Protein AF-A0A529MEB7-F1 (afdb_monomer_lite)

Foldseek 3Di:
DDDDDPLVLLLCLLVAFQLALVQLCRCNRCRGLLVVLVPPPVLVVLVCVPPVDDDPPPDCPRPDDPRPHDHGDPVSSVVSNVLLCLLVDADDDDPPDFPCPVPPDPVCPSVVVRVVVVVVLVPDDSNSRSSVSSCQSSVCSNVVHHPDPDDDPDPD

Radius of gyration: 19.04 Å; chains: 1; bounding box: 45×32×52 Å

Sequence (156 aa):
MKTITIDELLTWAFVHELPKGGGVEGLDNPHSAWRSLQASSWGKITGFGELGALIDGGRKDYENFWLEQGEPHEDAVTVGREAAALARCDVVIPAGWNALADWPDTQGLAELHVARAVDRYGKRSREQRGEGIVSLVVGTAILGREPDWIAEPSKI

pLDDT: mean 76.8, std 16.95, range [37.28, 94.81]

Secondary structure (DSSP, 8-state):
-----HHHHHHIIIIIITTTT-GGGGGGSTTSHHHHH---TTHHHHHHHHH-----------SS-----SPPPHHHHHHHHHHHHGGG------TT--TTTTSPP-TTHHHHHHHHHHHHHHTS-HHHHHHHHHHHHHHHHHHTS------PPP--

Structure (mmCIF, N/CA/C/O backbone):
data_AF-A0A529MEB7-F1
#
_entry.id   AF-A0A529MEB7-F1
#
loop_
_atom_site.group_PDB
_atom_site.id
_atom_site.type_symbol
_atom_site.label_atom_id
_atom_site.label_alt_id
_atom_site.label_comp_id
_atom_site.label_asym_id
_atom_site.label_entity_id
_atom_site.label_seq_id
_atom_site.pdbx_PDB_ins_code
_atom_site.Cartn_x
_atom_site.Cartn_y
_atom_site.Cartn_z
_atom_site.occupancy
_atom_site.B_iso_or_equiv
_atom_site.auth_seq_id
_atom_site.auth_comp_id
_atom_site.auth_asym_id
_atom_site.auth_atom_id
_atom_site.pdbx_PDB_model_num
ATOM 1 N N . MET A 1 1 ? 28.893 -2.473 -4.711 1.00 51.03 1 MET A N 1
ATOM 2 C CA . MET A 1 1 ? 27.414 -2.435 -4.724 1.00 51.03 1 MET A CA 1
ATOM 3 C C . MET A 1 1 ? 26.983 -1.202 -3.953 1.00 51.03 1 MET A C 1
ATOM 5 O O . MET A 1 1 ? 27.498 -1.014 -2.858 1.00 51.03 1 MET A O 1
ATOM 9 N N . LYS A 1 2 ? 26.139 -0.336 -4.525 1.00 69.88 2 LYS A N 1
ATOM 10 C CA . LYS A 1 2 ? 25.533 0.768 -3.766 1.00 69.88 2 LYS A CA 1
ATOM 11 C C . LYS A 1 2 ? 24.327 0.211 -3.009 1.00 69.88 2 LYS A C 1
ATOM 13 O O . LYS A 1 2 ? 23.547 -0.531 -3.593 1.00 69.88 2 LYS A O 1
ATOM 18 N N . THR A 1 3 ? 24.215 0.529 -1.728 1.00 82.38 3 THR A N 1
ATOM 19 C CA . THR A 1 3 ? 23.042 0.225 -0.903 1.00 82.38 3 THR A CA 1
ATOM 20 C C . THR A 1 3 ? 22.104 1.419 -0.959 1.00 82.38 3 THR A C 1
ATOM 22 O O . THR A 1 3 ? 22.545 2.531 -0.674 1.00 82.38 3 THR A O 1
ATOM 25 N N . ILE A 1 4 ? 20.851 1.182 -1.331 1.00 91.25 4 ILE A N 1
ATOM 26 C CA . ILE A 1 4 ? 19.769 2.171 -1.293 1.00 91.25 4 ILE A CA 1
ATOM 27 C C . ILE A 1 4 ? 18.691 1.681 -0.329 1.00 91.25 4 ILE A C 1
ATOM 29 O O . ILE A 1 4 ? 18.614 0.479 -0.050 1.00 91.25 4 ILE A O 1
ATOM 33 N N . THR A 1 5 ? 17.884 2.591 0.204 1.00 93.12 5 THR A N 1
ATOM 34 C CA . THR A 1 5 ? 16.746 2.220 1.053 1.00 93.12 5 THR A CA 1
ATOM 35 C C . THR A 1 5 ? 15.599 1.651 0.216 1.00 93.12 5 THR A C 1
ATOM 37 O O . THR A 1 5 ? 15.554 1.807 -1.007 1.00 93.12 5 THR A O 1
ATOM 40 N N . ILE A 1 6 ? 14.651 0.975 0.873 1.00 92.56 6 ILE A N 1
ATOM 41 C CA . ILE A 1 6 ? 13.443 0.491 0.195 1.00 92.56 6 ILE A CA 1
ATOM 42 C C . ILE A 1 6 ? 12.617 1.656 -0.366 1.00 92.56 6 ILE A C 1
ATOM 44 O O . ILE A 1 6 ? 12.101 1.550 -1.474 1.00 92.56 6 ILE A O 1
ATOM 48 N N . ASP A 1 7 ? 12.570 2.785 0.340 1.00 92.00 7 ASP A N 1
ATOM 49 C CA . ASP A 1 7 ? 11.831 3.974 -0.090 1.00 92.00 7 ASP A CA 1
ATOM 50 C C . ASP A 1 7 ? 12.470 4.611 -1.327 1.00 92.00 7 ASP A C 1
ATOM 52 O O . ASP A 1 7 ? 11.767 4.964 -2.273 1.00 92.00 7 ASP A O 1
ATOM 56 N N . GLU A 1 8 ? 13.804 4.696 -1.368 1.00 93.25 8 GLU A N 1
ATOM 57 C CA . GLU A 1 8 ? 14.553 5.169 -2.538 1.00 93.25 8 GLU A CA 1
ATOM 58 C C . GLU A 1 8 ? 14.341 4.248 -3.745 1.00 93.25 8 GLU A C 1
ATOM 60 O O . GLU A 1 8 ? 14.103 4.732 -4.852 1.00 93.25 8 GLU A O 1
ATOM 65 N N . LEU A 1 9 ? 14.378 2.925 -3.536 1.00 94.81 9 LEU A N 1
ATOM 66 C CA . LEU A 1 9 ? 14.133 1.935 -4.587 1.00 94.81 9 LEU A CA 1
ATOM 67 C C . LEU A 1 9 ? 12.713 2.047 -5.151 1.00 94.81 9 LEU A C 1
ATOM 69 O O . LEU A 1 9 ? 12.532 2.060 -6.368 1.00 94.81 9 LEU A O 1
ATOM 73 N N . LEU A 1 10 ? 11.708 2.120 -4.275 1.00 93.19 10 LEU A N 1
ATOM 74 C CA . LEU A 1 10 ? 10.306 2.226 -4.670 1.00 93.19 10 LEU A CA 1
ATOM 75 C C . LEU A 1 10 ? 10.029 3.560 -5.365 1.00 93.19 10 LEU A C 1
ATOM 77 O O . LEU A 1 10 ? 9.381 3.571 -6.409 1.00 93.19 10 LEU A O 1
ATOM 81 N N . THR A 1 11 ? 10.562 4.666 -4.844 1.00 92.62 11 THR A N 1
ATOM 82 C CA . THR A 1 11 ? 10.447 5.984 -5.483 1.00 92.62 11 THR A CA 1
ATOM 83 C C . THR A 1 11 ? 11.059 5.946 -6.878 1.00 92.62 11 THR A C 1
ATOM 85 O O . THR A 1 11 ? 10.405 6.314 -7.849 1.00 92.62 11 THR A O 1
ATOM 88 N N . TRP A 1 12 ? 12.280 5.425 -7.016 1.00 92.56 12 TRP A N 1
ATOM 89 C CA . TRP A 1 12 ? 12.920 5.292 -8.321 1.00 92.56 12 TRP A CA 1
ATOM 90 C C . TRP A 1 12 ? 12.095 4.442 -9.294 1.00 92.56 12 TRP A C 1
ATOM 92 O O . TRP A 1 12 ? 11.820 4.878 -10.415 1.00 92.56 12 TRP A O 1
ATOM 102 N N . ALA A 1 13 ? 11.623 3.274 -8.856 1.00 91.75 13 ALA A N 1
ATOM 103 C CA . ALA A 1 13 ? 10.824 2.395 -9.697 1.00 91.75 13 ALA A CA 1
ATOM 104 C C . ALA A 1 13 ? 9.505 3.055 -10.134 1.00 91.75 13 ALA A C 1
ATOM 106 O O . ALA A 1 13 ? 9.195 3.062 -11.321 1.00 91.75 13 ALA A O 1
ATOM 107 N N . PHE A 1 14 ? 8.729 3.634 -9.214 1.00 87.44 14 PHE A N 1
ATOM 108 C CA . PHE A 1 14 ? 7.380 4.138 -9.506 1.00 87.44 14 PHE A CA 1
ATOM 109 C C . PHE A 1 14 ? 7.333 5.559 -10.074 1.00 87.44 14 PHE A C 1
ATOM 111 O O . PHE A 1 14 ? 6.367 5.889 -10.761 1.00 87.44 14 PHE A O 1
ATOM 118 N N . VAL A 1 15 ? 8.352 6.386 -9.832 1.00 86.69 15 VAL A N 1
ATOM 119 C CA . VAL A 1 15 ? 8.399 7.782 -10.302 1.00 86.69 15 VAL A CA 1
ATOM 120 C C . VAL A 1 15 ? 9.244 7.935 -11.565 1.00 86.69 15 VAL A C 1
ATOM 122 O O . VAL A 1 15 ? 8.908 8.756 -12.417 1.00 86.69 15 VAL A O 1
ATOM 125 N N . HIS A 1 16 ? 10.321 7.158 -11.716 1.00 86.56 16 HIS A N 1
ATOM 126 C CA . HIS A 1 16 ? 11.272 7.350 -12.816 1.00 86.56 16 HIS A CA 1
ATOM 127 C C . HIS A 1 16 ? 11.212 6.248 -13.874 1.00 86.56 16 HIS A C 1
ATOM 129 O O . HIS A 1 16 ? 11.297 6.558 -15.057 1.00 86.56 16 HIS A O 1
ATOM 135 N N . GLU A 1 17 ? 11.032 4.983 -13.487 1.00 89.44 17 GLU A N 1
ATOM 136 C CA . GLU A 1 17 ? 11.144 3.858 -14.429 1.00 89.44 17 GLU A CA 1
ATOM 137 C C . GLU A 1 17 ? 9.803 3.344 -14.960 1.00 89.44 17 GLU A C 1
ATOM 139 O O . GLU A 1 17 ? 9.586 3.266 -16.163 1.00 89.44 17 GLU A O 1
ATOM 144 N N . LEU A 1 18 ? 8.869 2.985 -14.085 1.00 85.38 18 LEU A N 1
ATOM 145 C CA . LEU A 1 18 ? 7.591 2.392 -14.475 1.00 85.38 18 LEU A CA 1
ATOM 146 C C . LEU A 1 18 ? 6.628 3.334 -15.228 1.00 85.38 18 LEU A C 1
ATOM 148 O O . LEU A 1 18 ? 5.785 2.815 -15.970 1.00 85.38 18 LEU A O 1
ATOM 152 N N . PRO A 1 19 ? 6.720 4.676 -15.097 1.00 83.44 19 PRO A N 1
ATOM 153 C CA . PRO A 1 19 ? 5.992 5.606 -15.960 1.00 83.44 19 PRO A CA 1
ATOM 154 C C . PRO A 1 19 ? 6.527 5.684 -17.396 1.00 83.44 19 PRO A C 1
ATOM 156 O O . 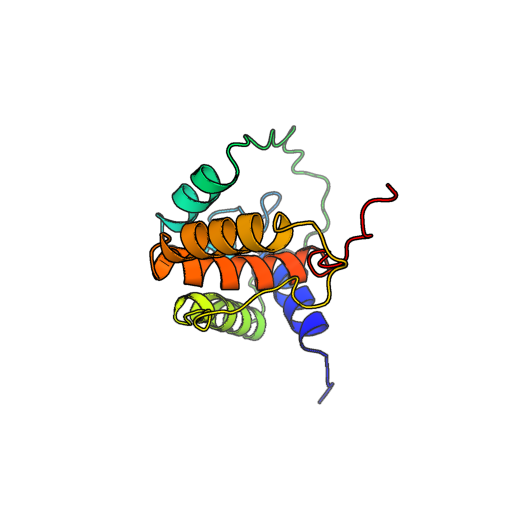PRO A 1 19 ? 5.853 6.267 -18.250 1.00 83.44 19 PRO A O 1
ATOM 159 N N . LYS A 1 20 ? 7.715 5.132 -17.687 1.00 81.44 20 LYS A N 1
ATOM 160 C CA . LYS A 1 20 ? 8.289 5.130 -19.040 1.00 81.44 20 LYS A CA 1
ATOM 161 C C . LYS A 1 20 ? 7.334 4.437 -20.022 1.00 81.44 20 LYS A C 1
ATOM 163 O O . LYS A 1 20 ? 6.633 3.486 -19.668 1.00 81.44 20 LYS A O 1
ATOM 168 N N . GLY A 1 21 ? 7.222 4.990 -21.232 1.00 68.31 21 GLY A N 1
ATOM 169 C CA . GLY A 1 21 ? 6.210 4.588 -22.221 1.00 68.31 21 GLY A CA 1
ATOM 170 C C . GLY A 1 21 ? 4.799 5.131 -21.945 1.00 68.31 21 GLY A C 1
ATOM 171 O O . GLY A 1 21 ? 3.921 5.023 -22.797 1.00 68.31 21 GLY A O 1
ATOM 172 N N . GLY A 1 22 ? 4.577 5.766 -20.787 1.00 61.62 22 GLY A N 1
ATOM 173 C CA . GLY A 1 22 ? 3.286 6.324 -20.388 1.00 61.62 22 GLY A CA 1
ATOM 174 C C . GLY A 1 22 ? 3.034 7.782 -20.791 1.00 61.62 22 GLY A C 1
ATOM 175 O O . GLY A 1 22 ? 1.922 8.287 -20.621 1.00 61.62 22 GLY A O 1
ATOM 176 N N . GLY A 1 23 ? 4.023 8.486 -21.348 1.00 63.75 23 GLY A N 1
ATOM 177 C CA . GLY A 1 23 ? 3.864 9.899 -21.720 1.00 63.75 23 GLY A CA 1
ATOM 178 C C . GLY A 1 23 ? 3.296 10.747 -20.569 1.00 63.75 23 GLY A C 1
ATOM 179 O O . GLY A 1 23 ? 3.646 10.535 -19.411 1.00 63.75 23 GLY A O 1
ATOM 180 N N . VAL A 1 24 ? 2.380 11.675 -20.871 1.00 58.34 24 VAL A N 1
ATOM 181 C CA . VAL A 1 24 ? 1.757 12.568 -19.865 1.00 58.34 24 VAL A CA 1
ATOM 182 C C . VAL A 1 24 ? 0.860 11.859 -18.855 1.00 58.34 24 VAL A C 1
ATOM 184 O O . VAL A 1 24 ? 0.619 12.379 -17.772 1.00 58.34 24 VAL A O 1
ATOM 187 N N . GLU A 1 25 ? 0.338 10.690 -19.216 1.00 61.19 25 GLU A N 1
ATOM 188 C CA . GLU A 1 25 ? -0.536 9.912 -18.340 1.00 61.19 25 GLU A CA 1
ATOM 189 C C . GLU A 1 25 ? 0.285 9.045 -17.372 1.00 61.19 25 GLU A C 1
ATOM 191 O O . GLU A 1 25 ? -0.277 8.495 -16.433 1.00 61.19 25 GLU A O 1
ATOM 196 N N . GLY A 1 26 ? 1.611 8.933 -17.555 1.00 73.06 26 GLY A N 1
ATOM 197 C CA . GLY A 1 26 ? 2.499 8.188 -16.661 1.00 73.06 26 GLY A CA 1
ATOM 198 C C . GLY A 1 26 ? 1.968 6.783 -16.373 1.00 73.06 26 GLY A C 1
ATOM 199 O O . GLY A 1 26 ? 1.626 6.043 -17.293 1.00 73.06 26 GLY A O 1
ATOM 200 N N . LEU A 1 27 ? 1.839 6.436 -15.091 1.00 66.94 27 LEU A N 1
ATOM 201 C CA . LEU A 1 27 ? 1.277 5.157 -14.636 1.00 66.94 27 LEU A CA 1
ATOM 202 C C . LEU A 1 27 ? -0.211 4.957 -14.976 1.00 66.94 27 LEU A C 1
ATOM 204 O O . LEU A 1 27 ? -0.714 3.844 -14.841 1.00 66.94 27 LEU A O 1
ATOM 208 N N . ASP A 1 28 ? -0.943 5.989 -15.392 1.00 66.06 28 ASP A N 1
ATOM 209 C CA . ASP A 1 28 ? -2.327 5.857 -15.857 1.00 66.06 28 ASP A CA 1
ATOM 210 C C . ASP A 1 28 ? -2.429 5.486 -17.334 1.00 66.06 28 ASP A C 1
ATOM 212 O O . ASP A 1 28 ? -3.445 4.925 -17.753 1.00 66.06 28 ASP A O 1
ATOM 216 N N . ASN A 1 29 ? -1.351 5.679 -18.095 1.00 67.00 29 ASN A N 1
ATOM 217 C CA . ASN A 1 29 ? -1.315 5.328 -19.502 1.00 67.00 29 ASN A CA 1
ATOM 218 C C . ASN A 1 29 ? -1.363 3.804 -19.694 1.00 67.00 29 ASN A C 1
ATOM 220 O O . ASN A 1 29 ? -0.521 3.100 -19.119 1.00 67.00 29 ASN A O 1
ATOM 224 N N . PRO A 1 30 ? -2.249 3.276 -20.559 1.00 67.12 30 PRO A N 1
ATOM 225 C CA . PRO A 1 30 ? -2.275 1.860 -20.933 1.00 67.12 30 PRO A CA 1
ATOM 226 C C . PRO A 1 30 ? -0.935 1.287 -21.418 1.00 67.12 30 PRO A C 1
ATOM 228 O O . PRO A 1 30 ? -0.703 0.092 -21.264 1.00 67.12 30 PRO A O 1
ATOM 231 N N . HIS A 1 31 ? -0.072 2.126 -21.987 1.00 67.94 31 HIS A N 1
ATOM 232 C CA . HIS A 1 31 ? 1.248 1.785 -22.512 1.00 67.94 31 HIS A CA 1
ATOM 233 C C . HIS A 1 31 ? 2.381 1.902 -21.483 1.00 67.94 31 HIS A C 1
ATOM 235 O O . HIS A 1 31 ? 3.517 1.564 -21.804 1.00 67.94 31 HIS A O 1
ATOM 241 N N . SER A 1 32 ? 2.106 2.339 -20.247 1.00 71.75 32 SER A N 1
ATOM 242 C CA . SER A 1 32 ? 3.116 2.303 -19.185 1.00 71.75 32 SER A CA 1
ATOM 243 C C . SER A 1 32 ? 3.454 0.870 -18.778 1.00 71.75 32 SER A C 1
ATOM 245 O O . SER A 1 32 ? 2.606 -0.038 -18.796 1.00 71.75 32 SER A O 1
ATOM 247 N N . ALA A 1 33 ? 4.696 0.671 -18.340 1.00 76.62 33 ALA A N 1
ATOM 248 C CA . ALA A 1 33 ? 5.152 -0.617 -17.835 1.00 76.62 33 ALA A CA 1
ATOM 249 C C . ALA A 1 33 ? 4.296 -1.093 -16.652 1.00 76.62 33 ALA A C 1
ATOM 251 O O . ALA A 1 33 ? 3.905 -2.257 -16.586 1.00 76.62 33 ALA A O 1
ATOM 252 N N . TRP A 1 34 ? 3.917 -0.179 -15.754 1.00 79.12 34 TRP A N 1
ATOM 253 C CA . TRP A 1 34 ? 3.040 -0.500 -14.630 1.00 79.12 34 TRP A CA 1
ATOM 254 C C . TRP A 1 34 ? 1.647 -0.973 -15.052 1.00 79.12 34 TRP A C 1
ATOM 256 O O . TRP A 1 34 ? 1.167 -1.983 -14.534 1.00 79.12 34 TRP A O 1
ATOM 266 N N . ARG A 1 35 ? 0.991 -0.305 -16.014 1.00 71.50 35 ARG A N 1
ATOM 267 C CA . ARG A 1 35 ? -0.331 -0.755 -16.492 1.00 71.50 35 ARG A CA 1
ATOM 268 C C . ARG A 1 35 ? -0.273 -2.103 -17.182 1.00 71.50 35 ARG A C 1
ATOM 270 O O . ARG A 1 35 ? -1.211 -2.884 -17.025 1.00 71.50 35 ARG A O 1
ATOM 277 N N . SER A 1 36 ? 0.822 -2.386 -17.879 1.00 68.00 36 SER A N 1
ATOM 278 C CA . SER A 1 36 ? 1.063 -3.694 -18.489 1.00 68.00 36 SER A CA 1
ATOM 279 C C . SER A 1 36 ? 1.193 -4.805 -17.436 1.00 68.00 36 SER A C 1
ATOM 281 O O . SER A 1 36 ? 0.748 -5.926 -17.669 1.00 68.00 36 SER A O 1
ATOM 283 N N . LEU A 1 37 ? 1.734 -4.494 -16.252 1.00 69.56 37 LEU A N 1
ATOM 284 C CA . LEU A 1 37 ? 1.840 -5.426 -15.120 1.00 69.56 37 LEU A CA 1
ATOM 285 C C . LEU A 1 37 ? 0.519 -5.596 -14.346 1.00 69.56 37 LEU A C 1
ATOM 287 O O . LEU A 1 37 ? 0.229 -6.685 -13.857 1.00 69.56 37 LEU A O 1
ATOM 291 N N . GLN A 1 38 ? -0.290 -4.538 -14.246 1.00 67.44 38 GLN A N 1
ATOM 292 C CA . GLN A 1 38 ? -1.538 -4.474 -13.467 1.00 67.44 38 GLN A CA 1
ATOM 293 C C . GLN A 1 38 ? -2.807 -4.761 -14.287 1.00 67.44 38 GLN A C 1
ATOM 295 O O . GLN A 1 38 ? -3.887 -4.287 -13.938 1.00 67.44 38 GLN A O 1
ATOM 300 N N . ALA A 1 39 ? -2.725 -5.497 -15.399 1.00 50.69 39 ALA A N 1
ATOM 301 C CA . ALA A 1 39 ? -3.841 -5.711 -16.330 1.00 50.69 39 ALA A CA 1
ATOM 302 C C . ALA A 1 39 ? -4.992 -6.612 -15.796 1.00 50.69 39 ALA A C 1
ATOM 304 O O . ALA A 1 39 ? -5.485 -7.493 -16.496 1.00 50.69 39 ALA A O 1
ATOM 305 N N . SER A 1 40 ? -5.481 -6.359 -14.579 1.00 47.78 40 SER A N 1
ATOM 306 C CA . SER A 1 40 ? -6.839 -6.672 -14.134 1.00 47.78 40 SER A CA 1
ATOM 307 C C . SER A 1 40 ? -7.742 -5.475 -14.451 1.00 47.78 40 SER A C 1
ATOM 309 O O . SER A 1 40 ? -7.654 -4.409 -13.840 1.00 47.78 40 SER A O 1
ATOM 311 N N . SER A 1 41 ? -8.643 -5.633 -15.421 1.00 37.28 41 SER A N 1
ATOM 312 C CA . SER A 1 41 ? -9.658 -4.627 -15.773 1.00 37.28 41 SER A CA 1
ATOM 313 C C . SER A 1 41 ? -10.640 -4.307 -14.630 1.00 37.28 41 SER A C 1
ATOM 315 O O . SER A 1 41 ? -11.355 -3.313 -14.717 1.00 37.28 41 SER A O 1
ATOM 317 N N . TRP A 1 42 ? -10.649 -5.098 -13.548 1.00 39.44 42 TRP A N 1
ATOM 318 C CA . TRP A 1 42 ? -11.514 -4.909 -12.379 1.00 39.44 42 TRP A CA 1
ATOM 319 C C . TRP A 1 42 ? -10.933 -3.964 -11.318 1.00 39.44 42 TRP A C 1
ATOM 321 O O . TRP A 1 42 ? -11.703 -3.196 -10.745 1.00 39.44 42 TRP A O 1
ATOM 331 N N . GLY A 1 43 ? -9.602 -3.903 -11.158 1.00 49.31 43 GLY A N 1
ATOM 332 C CA . GLY A 1 43 ? -8.934 -2.971 -10.226 1.00 49.31 43 GLY A CA 1
ATOM 333 C C . GLY A 1 43 ? -9.180 -1.487 -10.558 1.00 49.31 43 GLY A C 1
ATOM 334 O O . GLY A 1 43 ? -9.124 -0.601 -9.708 1.00 49.31 43 GLY A O 1
ATOM 335 N N . LYS A 1 44 ? -9.512 -1.205 -11.827 1.00 49.12 44 LYS A N 1
ATOM 336 C CA . LYS A 1 44 ? -9.881 0.129 -12.336 1.00 49.12 44 LYS A CA 1
ATOM 337 C C . LYS A 1 44 ? -11.298 0.548 -11.925 1.00 49.12 44 LYS A C 1
ATOM 339 O O . LYS A 1 44 ? -11.557 1.733 -11.744 1.00 49.12 44 LYS A O 1
ATOM 344 N N . ILE A 1 45 ? -12.209 -0.416 -11.782 1.00 43.47 45 ILE A N 1
ATOM 345 C CA . ILE A 1 45 ? -13.610 -0.183 -11.404 1.00 43.47 45 ILE A CA 1
ATOM 346 C C . ILE A 1 45 ? -13.736 -0.082 -9.877 1.00 43.47 45 ILE A C 1
ATOM 348 O O . ILE A 1 45 ? -14.502 0.749 -9.388 1.00 43.47 45 ILE A O 1
ATOM 352 N N . THR A 1 46 ? -12.952 -0.855 -9.116 1.00 48.94 46 THR A N 1
ATOM 353 C CA . THR A 1 46 ? -12.902 -0.758 -7.646 1.00 48.94 46 THR A CA 1
ATOM 354 C C . THR A 1 46 ? -12.339 0.587 -7.178 1.00 48.94 46 THR A C 1
ATOM 356 O O . THR A 1 46 ? -12.962 1.220 -6.329 1.00 48.94 46 THR A O 1
ATOM 359 N N . GLY A 1 47 ? -11.268 1.102 -7.797 1.00 50.56 47 GLY A N 1
ATOM 360 C CA . GLY A 1 47 ? -10.737 2.442 -7.489 1.00 50.56 47 GLY A CA 1
ATOM 361 C C . GLY A 1 47 ? -11.716 3.595 -7.772 1.00 50.56 47 GLY A C 1
ATOM 362 O O . GLY A 1 47 ? -11.806 4.539 -6.988 1.00 50.56 47 GLY A O 1
ATOM 363 N N . PHE A 1 48 ? -12.512 3.498 -8.846 1.00 41.72 48 PHE A N 1
ATOM 364 C CA . PHE A 1 48 ? -13.575 4.468 -9.153 1.00 41.72 48 PHE A CA 1
ATOM 365 C C . PHE A 1 48 ? -14.737 4.401 -8.143 1.00 41.72 48 PHE A C 1
ATOM 367 O O . PHE A 1 48 ? -15.296 5.429 -7.762 1.00 41.72 48 PHE A O 1
ATOM 374 N N . GLY A 1 49 ? -15.082 3.196 -7.677 1.00 41.38 49 GLY A N 1
ATOM 375 C CA . GLY A 1 49 ? -16.153 2.975 -6.704 1.00 41.38 49 GLY A CA 1
ATOM 376 C C . GLY A 1 49 ? -15.818 3.399 -5.269 1.00 41.38 49 GLY A C 1
ATOM 377 O O . GLY A 1 49 ? -16.729 3.761 -4.528 1.00 41.38 49 GLY A O 1
ATOM 378 N N . GLU A 1 50 ? -14.543 3.376 -4.863 1.00 49.12 50 GLU A N 1
ATOM 379 C CA . GLU A 1 50 ? -14.144 3.691 -3.481 1.00 49.12 50 GLU A CA 1
ATOM 380 C C . GLU A 1 50 ? -14.056 5.196 -3.174 1.00 49.12 50 GLU A C 1
ATOM 382 O O . GLU A 1 50 ? -14.363 5.594 -2.050 1.00 49.12 50 GLU A O 1
ATOM 387 N N . LEU A 1 51 ? -13.670 6.042 -4.138 1.00 50.22 51 LEU A N 1
ATOM 388 C CA . LEU A 1 51 ? -13.452 7.479 -3.900 1.00 50.22 51 LEU A CA 1
ATOM 389 C C . LEU A 1 51 ? -14.674 8.358 -4.200 1.00 50.22 51 LEU A C 1
ATOM 391 O O . LEU A 1 51 ? -14.743 9.479 -3.699 1.00 50.22 51 LEU A O 1
ATOM 395 N N . GLY A 1 52 ? -15.629 7.888 -5.015 1.00 40.19 52 GLY A N 1
ATOM 396 C CA . GLY A 1 52 ? -16.838 8.649 -5.369 1.00 40.19 52 GLY A CA 1
ATOM 397 C C . GLY A 1 52 ? -16.566 10.010 -6.030 1.00 40.19 52 GLY A C 1
ATOM 398 O O . GLY A 1 52 ? -17.459 10.855 -6.077 1.00 40.19 52 GLY A O 1
ATOM 399 N N . ALA A 1 53 ? -15.343 10.235 -6.517 1.00 43.44 53 ALA A N 1
ATOM 400 C CA . ALA A 1 53 ? -14.873 11.516 -7.023 1.00 43.44 53 ALA A CA 1
ATOM 401 C C . ALA A 1 53 ? -14.397 11.376 -8.474 1.00 43.44 53 ALA A C 1
ATOM 403 O O . ALA A 1 53 ? -13.580 10.513 -8.799 1.00 43.44 53 ALA A O 1
ATOM 404 N N . LEU A 1 54 ? -14.897 12.258 -9.340 1.00 41.72 54 LEU A N 1
ATOM 405 C CA . LEU A 1 54 ? -14.349 12.492 -10.673 1.00 41.72 54 LEU A CA 1
ATOM 406 C C . LEU A 1 54 ? -13.156 13.439 -10.529 1.00 41.72 54 LEU A C 1
ATOM 408 O O . LEU A 1 54 ? -13.332 14.601 -10.165 1.00 41.72 54 LEU A O 1
ATOM 412 N N . ILE A 1 55 ? -11.950 12.943 -10.803 1.00 50.38 55 ILE A N 1
ATOM 413 C CA . ILE A 1 55 ? -10.779 13.808 -10.960 1.00 50.38 55 ILE A CA 1
ATOM 414 C C . ILE A 1 55 ? -10.916 14.490 -12.323 1.00 50.38 55 ILE A C 1
ATOM 416 O O . ILE A 1 55 ? -10.827 13.832 -13.360 1.00 50.38 55 ILE A O 1
ATOM 420 N N . ASP A 1 56 ? -11.165 15.799 -12.319 1.00 44.34 56 ASP A N 1
ATOM 421 C CA . ASP A 1 56 ? -11.120 16.624 -13.526 1.00 44.34 56 ASP A CA 1
ATOM 422 C C . ASP A 1 56 ? -9.656 16.767 -13.969 1.00 44.34 56 ASP A C 1
ATOM 424 O O . ASP A 1 56 ? -8.900 17.612 -13.483 1.00 44.34 56 ASP A O 1
ATOM 428 N N . GLY A 1 57 ? -9.219 15.849 -14.831 1.00 50.22 57 GLY A N 1
ATOM 429 C CA . GLY A 1 57 ? -7.913 15.904 -15.472 1.00 50.22 57 GLY A CA 1
ATOM 430 C C . GLY A 1 57 ? -7.919 17.021 -16.507 1.00 50.22 57 GLY A C 1
ATOM 431 O O . GLY A 1 57 ? -8.400 16.816 -17.620 1.00 50.22 57 GLY A O 1
ATOM 432 N N . GLY A 1 58 ? -7.413 18.196 -16.122 1.00 45.66 58 GLY A N 1
ATOM 433 C CA . GLY A 1 58 ? -7.337 19.390 -16.968 1.00 45.66 58 GLY A CA 1
ATOM 434 C C . GLY A 1 58 ? -6.638 19.176 -18.322 1.00 45.66 58 GLY A C 1
ATOM 435 O O . GLY A 1 58 ? -6.182 18.085 -18.662 1.00 45.66 58 GLY A O 1
ATOM 436 N N . ARG A 1 59 ? -6.561 20.247 -19.132 1.00 47.25 59 ARG A N 1
ATOM 437 C CA . ARG A 1 59 ? -6.005 20.208 -20.500 1.00 47.25 59 ARG A CA 1
ATOM 438 C C . ARG A 1 59 ? -4.660 19.478 -20.533 1.00 47.25 59 ARG A C 1
ATOM 440 O O . ARG A 1 59 ? -3.676 19.952 -19.975 1.00 47.25 59 ARG A O 1
ATOM 447 N N . LYS A 1 60 ? -4.655 18.342 -21.231 1.00 49.00 60 LYS A N 1
ATOM 448 C CA . LYS A 1 60 ? -3.482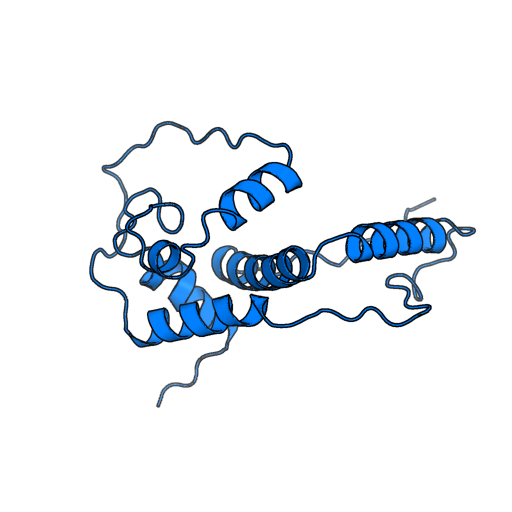 17.525 -21.527 1.00 49.00 60 LYS A CA 1
ATOM 449 C C . LYS A 1 60 ? -2.555 18.325 -22.445 1.00 49.00 60 LYS A C 1
ATOM 451 O O . LYS A 1 60 ? -2.722 18.310 -23.661 1.00 49.00 60 LYS A O 1
ATOM 456 N N . ASP A 1 61 ? -1.662 19.104 -21.852 1.00 46.97 61 ASP A N 1
ATOM 457 C CA . ASP A 1 61 ? -0.632 19.841 -22.575 1.00 46.97 61 ASP A CA 1
ATOM 458 C C . ASP A 1 61 ? 0.563 18.899 -22.765 1.00 46.97 61 ASP A C 1
ATOM 460 O O . ASP A 1 61 ? 1.261 18.551 -21.813 1.00 46.97 61 ASP A O 1
ATOM 464 N N . TYR A 1 62 ? 0.712 18.370 -23.980 1.00 48.59 62 TYR A N 1
ATOM 465 C CA . TYR A 1 62 ? 1.579 17.219 -24.268 1.00 48.59 62 TYR A CA 1
ATOM 466 C C . TYR A 1 62 ? 3.042 17.583 -24.556 1.00 48.59 62 TYR A C 1
ATOM 468 O O . TYR A 1 62 ? 3.854 16.683 -24.761 1.00 48.59 62 TYR A O 1
ATOM 476 N N . GLU A 1 63 ? 3.393 18.872 -24.586 1.00 42.78 63 GLU A N 1
ATOM 477 C CA . GLU A 1 63 ? 4.677 19.333 -25.142 1.00 42.78 63 GLU A CA 1
ATOM 478 C C . GLU A 1 63 ? 5.709 19.806 -24.099 1.00 42.78 63 GLU A C 1
ATOM 480 O O . GLU A 1 63 ? 6.822 20.164 -24.470 1.00 42.78 63 GLU A O 1
ATOM 485 N N . ASN A 1 64 ? 5.399 19.769 -22.795 1.00 40.66 64 ASN A N 1
ATOM 486 C CA . ASN A 1 64 ? 6.193 20.469 -21.769 1.00 40.66 64 ASN A CA 1
ATOM 487 C C . ASN A 1 64 ? 6.836 19.597 -20.670 1.00 40.66 64 ASN A C 1
ATOM 489 O O . ASN A 1 64 ? 7.079 20.100 -19.573 1.00 40.66 64 ASN A O 1
ATOM 493 N N . PHE A 1 65 ? 7.163 18.319 -20.916 1.00 51.38 65 PHE A N 1
ATOM 494 C CA . PHE A 1 65 ? 7.730 17.472 -19.848 1.00 51.38 65 PHE A CA 1
ATOM 495 C C . PHE A 1 65 ? 8.980 16.676 -20.244 1.00 51.38 65 PHE A C 1
ATOM 497 O O . PHE A 1 65 ? 8.976 15.886 -21.184 1.00 51.38 65 PHE A O 1
ATOM 504 N N . TRP A 1 66 ? 10.049 16.854 -19.457 1.00 50.19 66 TRP A N 1
ATOM 505 C CA . TRP A 1 66 ? 11.298 16.080 -19.488 1.00 50.19 66 TRP A CA 1
ATOM 506 C C . TRP A 1 66 ? 11.133 14.725 -18.776 1.00 50.19 66 TRP A C 1
ATOM 508 O O . TRP A 1 66 ? 11.846 14.417 -17.823 1.00 50.19 66 TRP A O 1
ATOM 518 N N . LEU A 1 67 ? 10.155 13.922 -19.195 1.00 56.97 67 LEU A N 1
ATOM 519 C CA . LEU A 1 67 ? 10.079 12.523 -18.773 1.00 56.97 67 LEU A CA 1
ATOM 520 C C . LEU A 1 67 ? 11.073 11.727 -19.616 1.00 56.97 67 LEU A C 1
ATOM 522 O O . LEU A 1 67 ? 10.999 11.763 -20.845 1.00 56.97 67 LEU A O 1
ATOM 526 N N . GLU A 1 68 ? 12.005 11.029 -18.970 1.00 62.16 68 GLU A N 1
ATOM 527 C CA . GLU A 1 68 ? 12.909 10.108 -19.656 1.00 62.16 68 GLU A CA 1
ATOM 528 C C . GLU A 1 68 ? 12.055 9.032 -20.343 1.00 62.16 68 GLU A C 1
ATOM 530 O O . GLU A 1 68 ? 11.388 8.248 -19.680 1.00 62.16 68 GLU A O 1
ATOM 535 N N . GLN A 1 69 ? 11.992 9.045 -21.675 1.00 66.44 69 GLN A N 1
ATOM 536 C CA . GLN A 1 69 ? 11.232 8.064 -22.452 1.00 66.44 69 GLN A CA 1
ATOM 537 C C . GLN A 1 69 ? 12.135 6.885 -22.819 1.00 66.44 69 GLN A C 1
ATOM 539 O O . GLN A 1 69 ? 13.301 7.076 -23.159 1.00 66.44 69 GLN A O 1
ATOM 544 N N . GLY A 1 70 ? 11.592 5.669 -22.790 1.00 74.38 70 GLY A N 1
ATOM 545 C CA . GLY A 1 70 ? 12.325 4.453 -23.136 1.00 74.38 70 GLY A CA 1
ATOM 546 C C . GLY A 1 70 ? 11.692 3.202 -22.540 1.00 74.38 70 GLY A C 1
ATOM 547 O O . GLY A 1 70 ? 10.591 3.253 -21.997 1.00 74.38 70 GLY A O 1
ATOM 548 N N . GLU A 1 71 ? 12.403 2.085 -22.638 1.00 81.06 71 GLU A N 1
ATOM 549 C CA . GLU A 1 71 ? 12.055 0.877 -21.890 1.00 81.06 71 GLU A CA 1
ATOM 550 C C . GLU A 1 71 ? 12.425 1.063 -20.407 1.00 81.06 71 GLU A C 1
ATOM 552 O O . GLU A 1 71 ? 13.472 1.651 -20.108 1.00 81.06 71 GLU A O 1
ATOM 557 N N . PRO A 1 72 ? 11.590 0.588 -19.467 1.00 86.00 72 PRO A N 1
ATOM 558 C CA . PRO A 1 72 ? 11.922 0.597 -18.048 1.00 86.00 72 PRO A CA 1
ATOM 559 C C . PRO A 1 72 ? 13.119 -0.314 -17.761 1.00 86.00 72 PRO A C 1
ATOM 561 O O . PRO A 1 72 ? 13.303 -1.353 -18.400 1.00 86.00 72 PRO A O 1
ATOM 564 N N . HIS A 1 73 ? 13.893 0.020 -16.733 1.00 90.81 73 HIS A N 1
ATOM 565 C CA . HIS A 1 73 ? 14.916 -0.887 -16.224 1.00 90.81 73 HIS A CA 1
ATOM 566 C C . HIS A 1 73 ? 14.300 -2.222 -15.749 1.00 90.81 73 HIS A C 1
ATOM 568 O O . HIS A 1 73 ? 13.269 -2.234 -15.070 1.00 90.81 73 HIS A O 1
ATOM 574 N N . GLU A 1 74 ? 14.946 -3.357 -16.042 1.00 91.56 74 GLU A N 1
ATOM 575 C CA . GLU A 1 74 ? 14.435 -4.699 -15.695 1.00 91.56 74 GLU A CA 1
ATOM 576 C C . GLU A 1 74 ? 14.196 -4.873 -14.183 1.00 91.56 74 GLU A C 1
ATOM 578 O O . GLU A 1 74 ? 13.194 -5.459 -13.760 1.00 91.56 74 GLU A O 1
ATOM 583 N N . ASP A 1 75 ? 15.070 -4.300 -13.353 1.00 93.25 75 ASP A N 1
ATOM 584 C CA . ASP A 1 75 ? 14.886 -4.285 -11.895 1.00 93.25 75 ASP A CA 1
ATOM 585 C C . ASP A 1 75 ? 13.623 -3.524 -11.473 1.00 93.25 75 ASP A C 1
ATOM 587 O O . ASP A 1 75 ? 12.912 -3.979 -10.582 1.00 93.25 75 ASP A O 1
ATOM 591 N N . ALA A 1 76 ? 13.279 -2.413 -12.132 1.00 91.06 76 ALA A N 1
ATOM 592 C CA . ALA A 1 76 ? 12.052 -1.682 -11.825 1.00 91.06 76 ALA A CA 1
ATOM 593 C C . ALA A 1 76 ? 10.803 -2.484 -12.213 1.00 91.06 76 ALA A C 1
ATOM 595 O O . ALA A 1 76 ? 9.816 -2.492 -11.477 1.00 91.06 76 ALA A O 1
ATOM 596 N N . VAL A 1 77 ? 10.862 -3.230 -13.322 1.00 89.31 77 VAL A N 1
ATOM 597 C CA . VAL A 1 77 ? 9.806 -4.182 -13.704 1.00 89.31 77 VAL A CA 1
ATOM 598 C C . VAL A 1 77 ? 9.660 -5.277 -12.646 1.00 89.31 77 VAL A C 1
ATOM 600 O O . VAL A 1 77 ? 8.540 -5.644 -12.284 1.00 89.31 77 VAL A O 1
ATOM 603 N N . THR A 1 78 ? 10.776 -5.778 -12.118 1.00 93.31 78 THR A N 1
ATOM 604 C CA . THR A 1 78 ? 10.784 -6.773 -11.038 1.00 93.31 78 THR A CA 1
ATOM 605 C C . THR A 1 78 ? 10.167 -6.203 -9.762 1.00 93.31 78 THR A C 1
ATOM 607 O O . THR A 1 78 ? 9.252 -6.811 -9.212 1.00 93.31 78 THR A O 1
ATOM 610 N N . VAL A 1 79 ? 10.565 -4.997 -9.348 1.00 93.94 79 VAL A N 1
ATOM 611 C CA . VAL A 1 79 ? 9.958 -4.279 -8.215 1.00 93.94 79 VAL A CA 1
ATOM 612 C C . VAL A 1 79 ? 8.451 -4.112 -8.413 1.00 93.94 79 VAL A C 1
ATOM 614 O O . VAL A 1 79 ? 7.679 -4.398 -7.502 1.00 93.94 79 VAL A O 1
ATOM 617 N N . GLY A 1 80 ? 8.008 -3.729 -9.614 1.00 89.31 80 GLY A N 1
ATOM 618 C CA . GLY A 1 80 ? 6.587 -3.615 -9.940 1.00 89.31 80 GLY A CA 1
ATOM 619 C C . GLY A 1 80 ? 5.831 -4.940 -9.789 1.00 89.31 80 GLY A C 1
ATOM 620 O O . GLY A 1 80 ? 4.731 -4.968 -9.237 1.00 89.31 80 GLY A O 1
ATOM 621 N N . ARG A 1 81 ? 6.421 -6.060 -10.222 1.00 90.00 81 ARG A N 1
ATOM 622 C CA . ARG A 1 81 ? 5.827 -7.400 -10.057 1.00 90.00 81 ARG A CA 1
ATOM 623 C C . ARG A 1 81 ? 5.719 -7.809 -8.592 1.00 90.00 81 ARG A C 1
ATOM 625 O O . ARG A 1 81 ? 4.686 -8.348 -8.198 1.00 90.00 81 ARG A O 1
ATOM 632 N N . GLU A 1 82 ? 6.744 -7.536 -7.794 1.00 94.00 82 GLU A N 1
ATOM 633 C CA . GLU A 1 82 ? 6.734 -7.849 -6.361 1.00 94.00 82 GLU A CA 1
ATOM 634 C C . GLU A 1 82 ? 5.767 -6.945 -5.583 1.00 94.00 82 GLU A C 1
ATOM 636 O O . GLU A 1 82 ? 5.022 -7.422 -4.729 1.00 94.00 82 GLU A O 1
ATOM 641 N N . ALA A 1 83 ? 5.666 -5.662 -5.937 1.00 90.88 83 ALA A N 1
ATOM 642 C CA . ALA A 1 83 ? 4.646 -4.777 -5.381 1.00 90.88 83 ALA A CA 1
ATOM 643 C C . ALA A 1 83 ? 3.231 -5.260 -5.742 1.00 90.88 83 ALA A C 1
ATOM 645 O O . ALA A 1 83 ? 2.359 -5.319 -4.880 1.00 90.88 83 ALA A O 1
ATOM 646 N N . ALA A 1 84 ? 3.001 -5.685 -6.991 1.00 86.75 84 ALA A N 1
ATOM 647 C CA . ALA A 1 84 ? 1.728 -6.270 -7.415 1.00 86.75 84 ALA A CA 1
ATOM 648 C C . ALA A 1 84 ? 1.407 -7.579 -6.673 1.00 86.75 84 ALA A C 1
ATOM 650 O O . ALA A 1 84 ? 0.250 -7.863 -6.358 1.00 86.75 84 ALA A O 1
ATOM 651 N N . ALA A 1 85 ? 2.430 -8.378 -6.365 1.00 90.31 85 ALA A N 1
ATOM 652 C CA . ALA A 1 85 ? 2.293 -9.628 -5.633 1.00 90.31 85 ALA A CA 1
ATOM 653 C C . ALA A 1 85 ? 1.746 -9.454 -4.209 1.00 90.31 85 ALA A C 1
ATOM 655 O O . ALA A 1 85 ? 1.136 -10.397 -3.696 1.00 90.31 85 ALA A O 1
ATOM 656 N N . LEU A 1 86 ? 1.882 -8.268 -3.606 1.00 89.75 86 LEU A N 1
ATOM 657 C CA . LEU A 1 86 ? 1.290 -7.954 -2.303 1.00 89.75 86 LEU A CA 1
ATOM 658 C C . LEU A 1 86 ? -0.238 -8.076 -2.299 1.00 89.75 86 LEU A C 1
ATOM 660 O O . LEU A 1 86 ? -0.809 -8.350 -1.249 1.00 89.75 86 LEU A O 1
ATOM 664 N N . ALA A 1 87 ? -0.903 -8.004 -3.458 1.00 87.94 87 ALA A N 1
ATOM 665 C CA . ALA A 1 87 ? -2.336 -8.285 -3.560 1.00 87.94 87 ALA A CA 1
ATOM 666 C C . ALA A 1 87 ? -2.710 -9.727 -3.158 1.00 87.94 87 ALA A C 1
ATOM 668 O O . ALA A 1 87 ? -3.879 -10.031 -2.927 1.00 87.94 87 ALA A O 1
ATOM 669 N N . ARG A 1 88 ? -1.732 -10.643 -3.080 1.00 88.94 88 ARG A N 1
ATOM 670 C CA . ARG A 1 88 ? -1.936 -12.009 -2.574 1.00 88.94 88 ARG A CA 1
ATOM 671 C C . ARG A 1 88 ? -1.866 -12.097 -1.050 1.00 88.94 88 ARG A C 1
ATOM 673 O O . ARG A 1 88 ? -2.301 -13.112 -0.498 1.00 88.94 88 ARG A O 1
ATOM 680 N N . CYS A 1 89 ? -1.322 -11.084 -0.385 1.00 88.50 89 CYS A N 1
ATOM 681 C CA . CYS A 1 89 ? -1.308 -10.998 1.068 1.00 88.50 89 CYS A CA 1
ATOM 682 C C . CYS A 1 89 ? -2.716 -10.687 1.589 1.00 88.50 89 CYS A C 1
ATOM 684 O O . CYS A 1 89 ? -3.540 -10.104 0.888 1.00 88.50 89 CYS A O 1
ATOM 686 N N . ASP A 1 90 ? -2.988 -11.089 2.828 1.00 85.44 90 ASP A N 1
ATOM 687 C CA . ASP A 1 90 ? -4.208 -10.708 3.538 1.00 85.44 90 ASP A CA 1
ATOM 688 C C . ASP A 1 90 ? -3.831 -9.924 4.796 1.00 85.44 90 ASP A C 1
ATOM 690 O O . ASP A 1 90 ? -2.775 -10.157 5.389 1.00 85.44 90 ASP A O 1
ATOM 694 N N . VAL A 1 91 ? -4.703 -9.006 5.203 1.00 85.06 91 VAL A N 1
ATOM 695 C CA . VAL A 1 91 ? -4.567 -8.273 6.463 1.00 85.06 91 VAL A CA 1
ATOM 696 C C . VAL A 1 91 ? -5.539 -8.883 7.453 1.00 85.06 91 VAL A C 1
ATOM 698 O O . VAL A 1 91 ? -6.758 -8.800 7.292 1.00 85.06 91 VAL A O 1
ATOM 701 N N . VAL A 1 92 ? -4.991 -9.492 8.497 1.00 87.50 92 VAL A N 1
ATOM 702 C CA . VAL A 1 92 ? -5.781 -10.073 9.577 1.00 87.50 92 VAL A CA 1
ATOM 703 C C . VAL A 1 92 ? -5.868 -9.058 10.707 1.00 87.50 92 VAL A C 1
ATOM 705 O O . VAL A 1 92 ? -4.856 -8.720 11.314 1.00 87.50 92 VAL A O 1
ATOM 708 N N . ILE A 1 93 ? -7.082 -8.590 10.996 1.00 90.62 93 ILE A N 1
ATOM 709 C CA . ILE A 1 93 ? -7.365 -7.761 12.170 1.00 90.62 93 ILE A CA 1
ATOM 710 C C . ILE A 1 93 ? -7.747 -8.701 13.322 1.00 90.62 93 ILE A C 1
ATOM 712 O O . ILE A 1 93 ? -8.765 -9.392 13.215 1.00 90.62 93 ILE A O 1
ATOM 716 N N . PRO A 1 94 ? -6.955 -8.774 14.408 1.00 91.12 94 PRO A N 1
ATOM 717 C CA . PRO A 1 94 ? -7.273 -9.633 15.541 1.00 91.12 94 PRO A CA 1
ATOM 718 C C . PRO A 1 94 ? -8.610 -9.267 16.193 1.00 91.12 94 PRO A C 1
ATOM 720 O O . PRO A 1 94 ? -9.013 -8.102 16.225 1.00 91.12 94 PRO A O 1
ATOM 723 N N . ALA A 1 95 ? -9.284 -10.262 16.772 1.00 88.44 95 ALA A N 1
ATOM 724 C CA . ALA A 1 95 ? -10.482 -10.015 17.565 1.00 88.44 95 ALA A CA 1
ATOM 725 C C . ALA A 1 95 ? -10.159 -9.078 18.741 1.00 88.44 95 ALA A C 1
ATOM 727 O O . ALA A 1 95 ? -9.193 -9.299 19.468 1.00 88.44 95 ALA A O 1
ATOM 728 N N . GLY A 1 96 ? -10.971 -8.033 18.917 1.00 86.31 96 GLY A N 1
ATOM 729 C CA . GLY A 1 96 ? -10.765 -7.029 19.964 1.00 86.31 96 GLY A CA 1
ATOM 730 C C . GLY A 1 96 ? -9.662 -6.006 19.672 1.00 86.31 96 GLY A C 1
ATOM 731 O O . GLY A 1 96 ? -9.339 -5.218 20.556 1.00 86.31 96 GLY A O 1
ATOM 732 N N . TRP A 1 97 ? -9.087 -5.987 18.464 1.00 91.75 97 TRP A N 1
ATOM 733 C CA . TRP A 1 97 ? -8.114 -4.962 18.086 1.00 91.75 97 TRP A CA 1
ATOM 734 C C . TRP A 1 97 ? -8.738 -3.560 18.087 1.00 91.75 97 TRP A C 1
ATOM 736 O O . TRP A 1 97 ? -9.830 -3.357 17.549 1.00 91.75 97 TRP A O 1
ATOM 746 N N . ASN A 1 98 ? -8.020 -2.592 18.666 1.00 89.56 98 ASN A N 1
ATOM 747 C CA . ASN A 1 98 ? -8.424 -1.194 18.719 1.00 89.56 98 ASN A CA 1
ATOM 748 C C . ASN A 1 98 ? -7.247 -0.265 18.379 1.00 89.56 98 ASN A C 1
ATOM 750 O O . ASN A 1 98 ? -6.296 -0.163 19.150 1.00 89.56 98 ASN A O 1
ATOM 754 N N . ALA A 1 99 ? -7.336 0.433 17.241 1.00 88.81 99 ALA A N 1
ATOM 755 C CA . ALA A 1 99 ? -6.330 1.402 16.785 1.00 88.81 99 ALA A CA 1
ATOM 756 C C . ALA A 1 99 ? -6.180 2.623 17.710 1.00 88.81 99 ALA A C 1
ATOM 758 O O . ALA A 1 99 ? -5.164 3.304 17.671 1.00 88.81 99 ALA A O 1
ATOM 759 N N . LEU A 1 100 ? -7.209 2.910 18.508 1.00 90.06 100 LEU A N 1
ATOM 760 C CA . LEU A 1 100 ? -7.308 4.065 19.395 1.00 90.06 100 LEU A CA 1
ATOM 761 C C . LEU A 1 100 ? -7.288 3.637 20.871 1.00 90.06 100 LEU A C 1
ATOM 763 O O . LEU A 1 100 ? -7.852 4.323 21.715 1.00 90.06 100 LEU A O 1
ATOM 767 N N . ALA A 1 101 ? -6.668 2.494 21.191 1.00 88.19 101 ALA A N 1
ATOM 768 C CA . ALA A 1 101 ? -6.594 1.986 22.564 1.00 88.19 101 ALA A CA 1
ATOM 769 C C . ALA A 1 101 ? -5.901 2.963 23.533 1.00 88.19 101 ALA A C 1
ATOM 771 O O . ALA A 1 101 ? -6.307 3.063 24.687 1.00 88.19 101 ALA A O 1
ATOM 772 N N . ASP A 1 102 ? -4.902 3.703 23.044 1.00 87.31 102 ASP A N 1
ATOM 773 C CA . ASP A 1 102 ? -4.157 4.708 23.816 1.00 87.31 102 ASP A CA 1
ATOM 774 C C . ASP A 1 102 ? -4.762 6.121 23.700 1.00 87.31 102 ASP A C 1
ATOM 776 O O . ASP A 1 102 ? -4.187 7.101 24.178 1.00 87.31 102 ASP A O 1
ATOM 780 N N . TRP A 1 103 ? -5.912 6.257 23.032 1.00 87.06 103 TRP A N 1
ATOM 781 C CA . TRP A 1 103 ? -6.581 7.541 22.861 1.00 87.06 103 TRP A CA 1
ATOM 782 C C . TRP A 1 103 ? -7.272 7.971 24.163 1.00 87.06 103 TRP A C 1
ATOM 784 O O . TRP A 1 103 ? -7.782 7.112 24.887 1.00 87.06 103 TRP A O 1
ATOM 794 N N . PRO A 1 104 ? -7.337 9.280 24.484 1.00 88.44 104 PRO A N 1
ATOM 795 C CA . PRO A 1 104 ? -8.092 9.751 25.641 1.00 88.44 104 PRO A CA 1
ATOM 796 C C . PRO A 1 104 ? -9.537 9.247 25.629 1.00 88.44 104 PRO A C 1
ATOM 798 O O . PRO A 1 104 ? -10.123 9.092 24.558 1.00 88.44 104 PRO A O 1
ATOM 801 N N . ASP A 1 105 ? -10.112 9.035 26.817 1.00 86.69 105 ASP A N 1
ATOM 802 C CA . ASP A 1 105 ? -11.483 8.540 26.954 1.00 86.69 105 ASP A CA 1
ATOM 803 C C . ASP A 1 105 ? -12.460 9.412 26.153 1.00 86.69 105 ASP A C 1
ATOM 805 O O . ASP A 1 105 ? -12.561 10.627 26.336 1.00 86.69 105 ASP A O 1
ATOM 809 N N . THR A 1 106 ? -13.177 8.760 25.244 1.00 86.75 106 THR A N 1
ATOM 810 C CA . THR A 1 106 ? -14.154 9.385 24.348 1.00 86.75 106 THR A CA 1
ATOM 811 C C . THR A 1 106 ? -15.588 8.985 24.689 1.00 86.75 106 THR A C 1
ATOM 813 O O . THR A 1 106 ? -16.486 9.150 23.862 1.00 86.75 106 THR A O 1
ATOM 816 N N . GLN A 1 107 ? -15.815 8.426 25.883 1.00 88.75 107 GLN A N 1
ATOM 817 C CA . GLN A 1 107 ? -17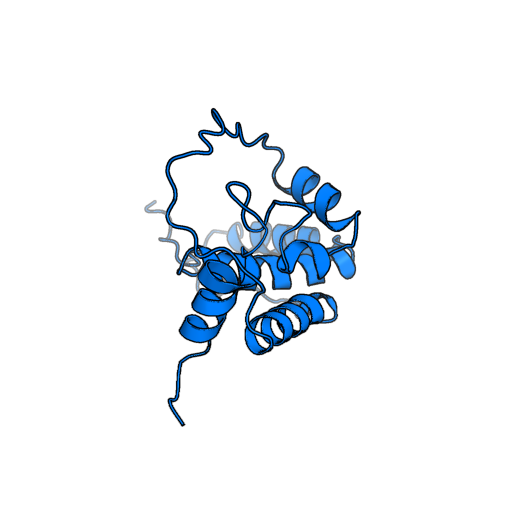.116 7.930 26.335 1.00 88.75 107 GLN A CA 1
ATOM 818 C C . GLN A 1 107 ? -17.711 6.883 25.374 1.00 88.75 107 GLN A C 1
ATOM 820 O O . GLN A 1 107 ? -18.918 6.858 25.124 1.00 88.75 107 GLN A O 1
ATOM 825 N N . GLY A 1 108 ? -16.861 6.018 24.808 1.00 87.56 108 GLY A N 1
ATOM 826 C CA . GLY A 1 108 ? -17.264 4.942 23.897 1.00 87.56 108 GLY A 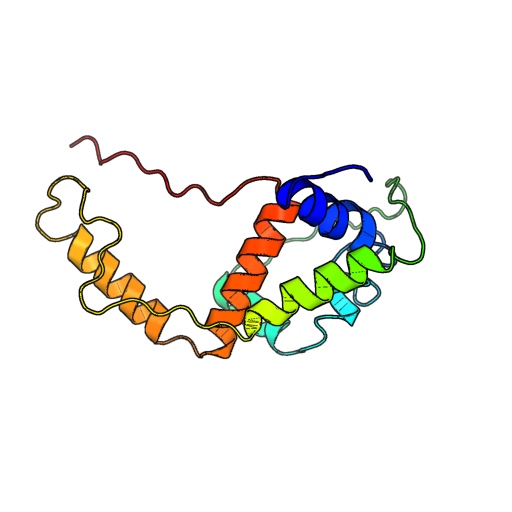CA 1
ATOM 827 C C . GLY A 1 108 ? -17.295 5.306 22.405 1.00 87.56 108 GLY A C 1
ATOM 828 O O . GLY A 1 108 ? -17.620 4.449 21.576 1.00 87.56 108 GLY A O 1
ATOM 829 N N . LEU A 1 109 ? -17.009 6.558 22.021 1.00 88.50 109 LEU A N 1
ATOM 830 C CA . LEU A 1 109 ? -17.044 6.977 20.612 1.00 88.50 109 LEU A CA 1
ATOM 831 C C . LEU A 1 109 ? -15.906 6.357 19.790 1.00 88.50 109 LEU A C 1
ATOM 833 O O . LEU A 1 109 ? -16.144 5.913 18.664 1.00 88.50 109 LEU A O 1
ATOM 837 N N . ALA A 1 110 ? -14.691 6.299 20.332 1.00 88.19 110 ALA A N 1
ATOM 838 C CA . ALA A 1 110 ? -13.535 5.693 19.678 1.00 88.19 110 ALA A CA 1
ATOM 839 C C . ALA A 1 110 ? -13.803 4.214 19.380 1.00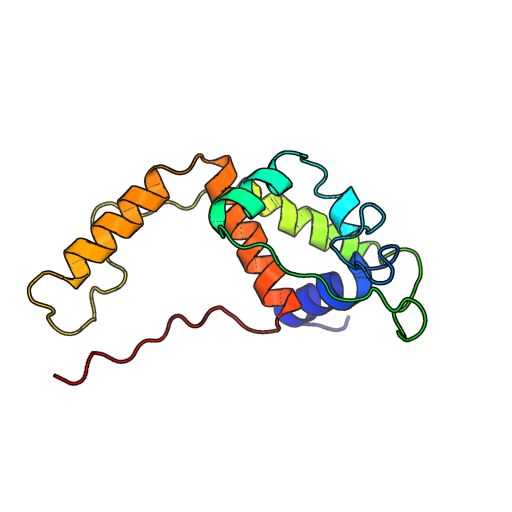 88.19 110 ALA A C 1
ATOM 841 O O . ALA A 1 110 ? -13.668 3.781 18.237 1.00 88.19 110 ALA A O 1
ATOM 842 N N . GLU A 1 111 ? -14.297 3.465 20.364 1.00 90.62 111 GLU A N 1
ATOM 843 C CA . GLU A 1 111 ? -14.669 2.057 20.240 1.00 90.62 111 GLU A CA 1
ATOM 844 C C . GLU A 1 111 ? -15.760 1.859 19.187 1.00 90.62 111 GLU A C 1
ATOM 846 O O . GLU A 1 111 ? -15.647 0.978 18.332 1.00 90.62 111 GLU A O 1
ATOM 851 N N . LEU A 1 112 ? -16.796 2.707 19.194 1.00 91.00 112 LEU A N 1
ATOM 852 C CA . LEU A 1 112 ? -17.867 2.671 18.198 1.00 91.00 112 LEU A CA 1
ATOM 853 C C . LEU A 1 112 ? -17.325 2.869 16.775 1.00 91.00 112 LEU A C 1
ATOM 855 O O . LEU A 1 112 ? -17.711 2.147 15.851 1.00 91.00 112 LEU A O 1
ATOM 859 N N . HIS A 1 113 ? -16.460 3.864 16.573 1.00 91.19 113 HIS A N 1
ATOM 860 C CA . HIS A 1 113 ? -15.926 4.194 15.254 1.00 91.19 113 HIS A CA 1
ATOM 861 C C . HIS A 1 113 ? -14.892 3.179 14.767 1.00 91.19 113 HIS A C 1
ATOM 863 O O . HIS A 1 113 ? -14.918 2.817 13.588 1.00 91.19 113 HIS A O 1
ATOM 869 N N . VAL A 1 114 ? -14.056 2.653 15.660 1.00 92.38 114 VAL A N 1
ATOM 870 C CA . VAL A 1 114 ? -13.119 1.566 15.365 1.00 92.38 114 VAL A CA 1
ATOM 871 C C . VAL A 1 114 ? -13.877 0.292 15.000 1.00 92.38 114 VAL A C 1
ATOM 873 O O . VAL A 1 114 ? -13.602 -0.286 13.952 1.00 92.38 114 VAL A O 1
ATOM 876 N N . ALA A 1 115 ? -14.900 -0.099 15.767 1.00 92.12 115 ALA A N 1
ATOM 877 C CA . ALA A 1 115 ? -15.726 -1.263 15.445 1.00 92.12 115 ALA A CA 1
ATOM 878 C C . ALA A 1 115 ? -16.396 -1.129 14.067 1.00 92.12 115 ALA A C 1
ATOM 880 O O . ALA A 1 115 ? -16.391 -2.070 13.274 1.00 92.12 115 ALA A O 1
ATOM 881 N N . ARG A 1 116 ? -16.915 0.062 13.734 1.00 93.38 116 ARG A N 1
ATOM 882 C CA . ARG A 1 116 ? -17.470 0.357 12.400 1.00 93.38 116 ARG A CA 1
ATOM 883 C C . ARG A 1 116 ? -16.419 0.290 11.291 1.00 93.38 116 ARG A C 1
ATOM 885 O O . ARG A 1 116 ? -16.734 -0.172 10.195 1.00 93.38 116 ARG A O 1
ATOM 892 N N . ALA A 1 117 ? -15.204 0.776 11.539 1.00 92.25 117 ALA A N 1
ATOM 893 C CA . ALA A 1 117 ? -14.114 0.732 10.569 1.00 92.25 117 ALA A CA 1
ATOM 894 C C . ALA A 1 117 ? -13.669 -0.712 10.297 1.00 92.25 117 ALA A C 1
ATOM 896 O O . ALA A 1 117 ? -13.559 -1.103 9.135 1.00 92.25 117 ALA A O 1
ATOM 897 N N . VAL A 1 118 ? -13.505 -1.517 11.353 1.00 92.56 118 VAL A N 1
ATOM 898 C CA . VAL A 1 118 ? -13.165 -2.944 11.262 1.00 92.56 118 VAL A CA 1
ATOM 899 C C . VAL A 1 118 ? -14.266 -3.728 10.544 1.00 92.56 118 VAL A C 1
ATOM 901 O O . VAL A 1 118 ? -13.959 -4.485 9.628 1.00 92.56 118 VAL A O 1
ATOM 904 N N . ASP A 1 119 ? -15.544 -3.506 10.872 1.00 91.88 119 ASP A N 1
ATOM 905 C CA . ASP A 1 119 ? -16.680 -4.138 10.180 1.00 91.88 119 ASP A CA 1
ATOM 906 C C . ASP A 1 119 ? -16.720 -3.773 8.687 1.00 91.88 119 ASP A C 1
ATOM 908 O O . ASP A 1 119 ? -16.842 -4.644 7.823 1.00 91.88 119 ASP A O 1
ATOM 912 N N . ARG A 1 120 ? -16.545 -2.487 8.350 1.00 90.81 120 ARG A N 1
ATOM 913 C CA . ARG A 1 120 ? -16.485 -2.036 6.951 1.00 90.81 120 ARG A CA 1
ATOM 914 C C . ARG A 1 120 ? -15.320 -2.672 6.198 1.00 90.81 120 ARG A C 1
ATOM 916 O O . ARG A 1 120 ? -15.492 -3.061 5.046 1.00 90.81 120 ARG A O 1
ATOM 923 N N . TYR A 1 121 ? -14.150 -2.756 6.824 1.00 89.50 121 TYR A N 1
ATOM 924 C CA . TYR A 1 121 ? -12.979 -3.387 6.226 1.00 89.50 121 TYR A CA 1
ATOM 925 C C . TYR A 1 121 ? -13.191 -4.895 6.033 1.00 89.50 121 TYR A C 1
ATOM 927 O O . TYR A 1 121 ? -12.923 -5.417 4.953 1.00 89.50 121 TYR A O 1
ATOM 935 N N . GLY A 1 122 ? -13.758 -5.580 7.031 1.00 89.00 122 GLY A N 1
ATOM 936 C CA . GLY A 1 122 ? -14.059 -7.013 6.983 1.00 89.00 122 GLY A CA 1
ATOM 937 C C . GLY A 1 122 ? -15.087 -7.400 5.915 1.00 89.00 122 GLY A C 1
ATOM 938 O O . GLY A 1 122 ? -15.037 -8.512 5.396 1.00 89.00 122 GLY A O 1
ATOM 939 N N . LYS A 1 123 ? -15.978 -6.478 5.528 1.00 90.94 123 LYS A N 1
ATOM 940 C CA . LYS A 1 123 ? -16.936 -6.663 4.421 1.00 90.94 123 LYS A CA 1
ATOM 941 C C . LYS A 1 123 ? -16.300 -6.623 3.028 1.00 90.94 123 LYS A C 1
ATOM 943 O O . LYS A 1 123 ? -16.952 -7.028 2.067 1.00 90.94 123 LYS A O 1
ATOM 948 N N . ARG A 1 124 ? -15.067 -6.125 2.891 1.00 87.62 124 ARG A N 1
ATOM 949 C CA . ARG A 1 124 ? -14.346 -6.132 1.609 1.00 87.62 124 ARG A CA 1
ATOM 950 C C . ARG A 1 124 ? -13.977 -7.565 1.231 1.00 87.62 124 ARG A C 1
ATOM 952 O O . ARG A 1 124 ? -13.615 -8.362 2.096 1.00 87.62 124 ARG A O 1
ATOM 959 N N . SER A 1 125 ? -14.017 -7.879 -0.060 1.00 88.81 125 SER A N 1
ATOM 960 C CA . SER A 1 125 ? -13.455 -9.132 -0.582 1.00 88.81 125 SER A CA 1
ATOM 961 C C . SER A 1 125 ? -11.951 -9.224 -0.297 1.00 88.81 125 SER A C 1
ATOM 963 O O . SER A 1 125 ? -11.290 -8.211 -0.049 1.00 88.81 125 SER A O 1
ATOM 965 N N . ARG A 1 126 ? -11.391 -10.438 -0.330 1.00 87.19 126 ARG A N 1
ATOM 966 C CA . ARG A 1 126 ? -9.946 -10.648 -0.148 1.00 87.19 126 ARG A CA 1
ATOM 967 C C . ARG A 1 126 ? -9.148 -9.872 -1.197 1.00 87.19 126 ARG A C 1
ATOM 969 O O . ARG A 1 126 ? -8.126 -9.277 -0.876 1.00 87.19 126 ARG A O 1
ATOM 976 N N . GLU A 1 127 ? -9.656 -9.845 -2.421 1.00 84.81 127 GLU A N 1
ATOM 977 C CA . GLU A 1 127 ? -9.081 -9.136 -3.558 1.00 84.81 127 GLU A CA 1
ATOM 978 C C . GLU A 1 127 ? -9.012 -7.631 -3.275 1.00 84.81 127 GLU A C 1
ATOM 980 O O . GLU A 1 127 ? -7.935 -7.050 -3.348 1.00 84.81 127 GLU A O 1
ATOM 985 N N . GLN A 1 128 ? -10.117 -7.019 -2.835 1.00 83.25 128 GLN A N 1
ATOM 986 C CA . GLN A 1 128 ? -10.157 -5.592 -2.484 1.00 83.25 128 GLN A CA 1
ATOM 987 C C . GLN A 1 128 ? -9.227 -5.234 -1.316 1.00 83.25 128 GLN A C 1
ATOM 989 O O . GLN A 1 128 ? -8.657 -4.144 -1.281 1.00 83.25 128 GLN A O 1
ATOM 994 N N . ARG A 1 129 ? -9.070 -6.130 -0.332 1.00 86.44 129 ARG A N 1
ATOM 995 C CA . ARG A 1 129 ? -8.125 -5.914 0.774 1.00 86.44 129 ARG A CA 1
ATOM 996 C C . ARG A 1 129 ? -6.677 -5.949 0.292 1.00 86.44 129 ARG A C 1
ATOM 998 O O . ARG A 1 129 ? -5.904 -5.076 0.676 1.00 86.44 129 ARG A O 1
ATOM 1005 N N . GLY A 1 130 ? -6.339 -6.914 -0.562 1.00 86.38 130 GLY A N 1
ATOM 1006 C CA . GLY A 1 130 ? -5.020 -7.023 -1.180 1.00 86.38 130 GLY A CA 1
ATOM 1007 C C . GLY A 1 130 ? -4.695 -5.833 -2.086 1.00 86.38 130 GLY A C 1
ATOM 1008 O O . GLY A 1 130 ? -3.601 -5.279 -1.992 1.00 86.38 130 GLY A O 1
ATOM 1009 N N . GLU A 1 131 ? -5.652 -5.386 -2.907 1.00 83.19 131 GLU A N 1
ATOM 1010 C CA . GLU A 1 131 ? -5.523 -4.177 -3.737 1.00 83.19 131 GLU A CA 1
ATOM 1011 C C . GLU A 1 131 ? -5.178 -2.947 -2.885 1.00 83.19 131 GLU A C 1
ATOM 1013 O O . GLU A 1 131 ? -4.278 -2.190 -3.242 1.00 83.19 131 GLU A O 1
ATOM 1018 N N . GLY A 1 132 ? -5.804 -2.800 -1.711 1.00 83.00 132 GLY A N 1
ATOM 1019 C CA . GLY A 1 132 ? -5.504 -1.711 -0.778 1.00 83.00 132 GLY A CA 1
ATOM 1020 C C . GLY A 1 132 ? -4.046 -1.677 -0.297 1.00 83.00 132 GLY A C 1
ATOM 1021 O O . GLY A 1 132 ? -3.482 -0.592 -0.156 1.00 83.00 132 GLY A O 1
ATOM 1022 N N . ILE A 1 133 ? -3.405 -2.837 -0.098 1.00 87.38 133 ILE A N 1
ATOM 1023 C CA . ILE A 1 133 ? -1.978 -2.918 0.274 1.00 87.38 133 ILE A CA 1
ATOM 1024 C C . ILE A 1 133 ? -1.107 -2.394 -0.871 1.00 87.38 133 ILE A C 1
ATOM 1026 O O . ILE A 1 133 ? -0.196 -1.596 -0.647 1.00 87.38 133 ILE A O 1
ATOM 1030 N N . VAL A 1 134 ? -1.401 -2.818 -2.104 1.00 88.06 134 VAL A N 1
ATOM 1031 C CA . VAL A 1 134 ? -0.669 -2.369 -3.297 1.00 88.06 134 VAL A CA 1
ATOM 1032 C C . VAL A 1 134 ? -0.819 -0.860 -3.465 1.00 88.06 134 VAL A C 1
ATOM 1034 O O . VAL A 1 134 ? 0.177 -0.161 -3.639 1.00 88.06 134 VAL A O 1
ATOM 1037 N N . SER A 1 135 ? -2.045 -0.341 -3.357 1.00 84.06 135 SER A N 1
ATOM 1038 C CA . SER A 1 135 ? -2.320 1.094 -3.448 1.00 84.06 135 SER A CA 1
ATOM 1039 C C . SER A 1 135 ? -1.568 1.904 -2.396 1.00 84.06 135 SER A C 1
ATOM 1041 O O . SER A 1 135 ? -1.077 2.982 -2.722 1.00 84.06 135 SER A O 1
ATOM 1043 N N . LEU A 1 136 ? -1.435 1.395 -1.167 1.00 85.06 136 LEU A N 1
ATOM 1044 C CA . LEU A 1 136 ? -0.665 2.058 -0.117 1.00 85.06 136 LEU A CA 1
ATOM 1045 C C . LEU A 1 136 ? 0.822 2.153 -0.485 1.00 85.06 136 LEU A C 1
ATOM 1047 O O . LEU A 1 136 ? 1.377 3.245 -0.472 1.00 85.06 136 LEU A O 1
ATOM 1051 N N . VAL A 1 137 ? 1.450 1.040 -0.875 1.00 89.88 137 VAL A N 1
ATOM 1052 C CA . VAL A 1 137 ? 2.883 1.008 -1.227 1.00 89.88 137 VAL A CA 1
ATOM 1053 C C . VAL A 1 137 ? 3.184 1.910 -2.422 1.00 89.88 137 VAL A C 1
ATOM 1055 O O . VAL A 1 137 ? 4.106 2.723 -2.376 1.00 89.88 137 VAL A O 1
ATOM 1058 N N . VAL A 1 138 ? 2.384 1.800 -3.484 1.00 87.19 138 VAL A N 1
ATOM 1059 C CA . VAL A 1 138 ? 2.560 2.593 -4.708 1.00 87.19 138 VAL A CA 1
ATOM 1060 C C . VAL A 1 138 ? 2.275 4.069 -4.444 1.00 87.19 138 VAL A C 1
ATOM 1062 O O . VAL A 1 138 ? 3.041 4.931 -4.868 1.00 87.19 138 VAL A O 1
ATOM 1065 N N . GLY A 1 139 ? 1.204 4.371 -3.706 1.00 82.94 139 GLY A N 1
ATOM 1066 C CA . GLY A 1 139 ? 0.846 5.735 -3.332 1.00 82.94 139 GLY A CA 1
ATOM 1067 C C . GLY A 1 139 ? 1.939 6.407 -2.504 1.00 82.94 139 GLY A C 1
ATOM 1068 O O . GLY A 1 139 ? 2.329 7.529 -2.815 1.00 82.94 139 GLY A O 1
ATOM 1069 N N . THR A 1 140 ? 2.489 5.713 -1.506 1.00 86.81 140 THR A N 1
ATOM 1070 C CA . THR A 1 140 ? 3.592 6.229 -0.685 1.00 86.81 140 THR A CA 1
ATOM 1071 C C . THR A 1 140 ? 4.863 6.452 -1.499 1.00 86.81 140 THR A C 1
ATOM 1073 O O . THR A 1 140 ? 5.484 7.504 -1.357 1.00 86.81 140 THR A O 1
ATOM 1076 N N . ALA A 1 141 ? 5.208 5.530 -2.403 1.00 88.50 141 ALA A N 1
ATOM 1077 C CA . ALA A 1 141 ? 6.364 5.672 -3.288 1.00 88.50 141 ALA A CA 1
ATOM 1078 C C . ALA A 1 141 ? 6.251 6.887 -4.225 1.00 88.50 141 ALA A C 1
ATOM 1080 O O . ALA A 1 141 ? 7.222 7.607 -4.431 1.00 88.50 141 ALA A O 1
ATOM 1081 N N . ILE A 1 142 ? 5.059 7.135 -4.775 1.00 83.12 142 ILE A N 1
ATOM 1082 C CA . ILE A 1 142 ? 4.813 8.264 -5.684 1.00 83.12 142 ILE A CA 1
ATOM 1083 C C . ILE A 1 142 ? 4.785 9.590 -4.925 1.00 83.12 142 ILE A C 1
ATOM 1085 O O . ILE A 1 142 ? 5.338 10.586 -5.386 1.00 83.12 142 ILE A O 1
ATOM 1089 N N . LEU A 1 143 ? 4.107 9.624 -3.777 1.00 84.00 143 LEU A N 1
ATOM 1090 C CA . LEU A 1 143 ? 3.940 10.847 -2.996 1.00 84.00 143 LEU A CA 1
ATOM 1091 C C . LEU A 1 143 ? 5.194 11.209 -2.191 1.00 84.00 143 LEU A C 1
ATOM 1093 O O . LEU A 1 143 ? 5.280 12.334 -1.697 1.00 84.00 143 LEU A O 1
ATOM 1097 N N . GLY A 1 144 ? 6.129 10.269 -2.018 1.00 82.94 144 GLY A N 1
ATOM 1098 C CA . GLY A 1 144 ? 7.313 10.435 -1.173 1.00 82.94 144 GLY A CA 1
ATOM 1099 C C . GLY A 1 144 ? 6.973 10.622 0.308 1.00 82.94 144 GLY A C 1
ATOM 1100 O O . GLY A 1 144 ? 7.765 11.194 1.054 1.00 82.94 144 GLY A O 1
ATOM 1101 N N . ARG A 1 145 ? 5.771 10.207 0.728 1.00 80.69 145 ARG A N 1
ATOM 1102 C CA . ARG A 1 145 ? 5.284 10.316 2.108 1.00 80.69 145 ARG A CA 1
ATOM 1103 C C . ARG A 1 145 ? 4.264 9.234 2.430 1.00 80.69 145 ARG A C 1
ATOM 1105 O O . ARG A 1 145 ? 3.497 8.803 1.565 1.00 80.69 145 ARG A O 1
ATOM 1112 N N . GLU A 1 146 ? 4.232 8.826 3.688 1.00 84.19 146 GLU A N 1
ATOM 1113 C CA . GLU A 1 146 ? 3.192 7.952 4.226 1.00 84.19 146 GLU A CA 1
ATOM 1114 C C . GLU A 1 146 ? 1.879 8.718 4.471 1.00 84.19 146 GLU A C 1
ATOM 1116 O O . GLU A 1 146 ? 1.894 9.953 4.568 1.00 84.19 146 GLU A O 1
ATOM 1121 N N . PRO A 1 147 ? 0.723 8.025 4.533 1.00 81.12 147 PRO A N 1
ATOM 1122 C CA . PRO A 1 147 ? -0.493 8.633 5.052 1.00 81.12 147 PRO A CA 1
ATOM 1123 C C . PRO A 1 147 ? -0.248 9.179 6.455 1.00 81.12 147 PRO A C 1
ATOM 1125 O O . PRO A 1 147 ? 0.478 8.580 7.244 1.00 81.12 147 PRO A O 1
ATOM 1128 N N . ASP A 1 148 ? -0.868 10.310 6.766 1.00 82.81 148 ASP A N 1
ATOM 1129 C CA . ASP A 1 148 ? -0.800 10.840 8.118 1.00 82.81 148 ASP A CA 1
ATOM 1130 C C . ASP A 1 148 ? -1.702 10.001 9.029 1.00 82.81 148 ASP A C 1
ATOM 1132 O O . ASP A 1 148 ? -2.928 9.988 8.882 1.00 82.81 148 ASP A O 1
ATOM 1136 N N . TRP A 1 149 ? -1.074 9.252 9.931 1.00 82.56 149 TRP A N 1
ATOM 1137 C CA . TRP A 1 149 ? -1.751 8.446 10.946 1.00 82.56 149 TRP A CA 1
ATOM 1138 C C . TRP A 1 149 ? -1.866 9.188 12.282 1.00 82.56 149 TRP A C 1
ATOM 1140 O O . TRP A 1 149 ? -2.382 8.632 13.253 1.00 82.56 149 TRP A O 1
ATOM 1150 N N . ILE A 1 150 ? -1.360 10.421 12.354 1.00 83.38 150 ILE A N 1
ATOM 1151 C CA . ILE A 1 150 ? -1.385 11.246 13.552 1.00 83.38 150 ILE A CA 1
ATOM 1152 C C . ILE A 1 150 ? -2.713 11.997 13.592 1.00 83.38 150 ILE A C 1
ATOM 1154 O O . ILE A 1 150 ? -3.215 12.513 12.595 1.00 83.38 150 ILE A O 1
ATOM 1158 N N . ALA A 1 151 ? -3.282 12.093 14.784 1.00 82.69 151 ALA A N 1
AT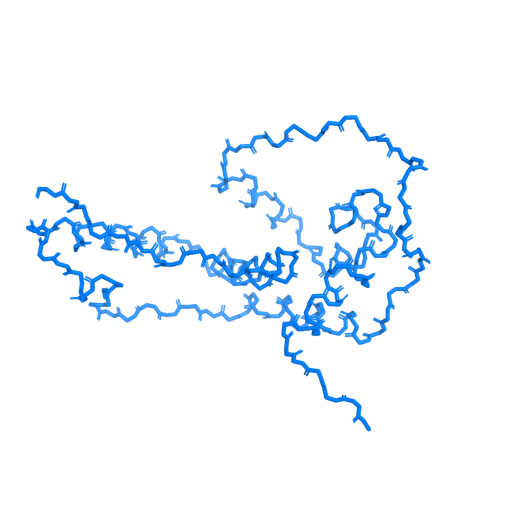OM 1159 C CA . ALA A 1 151 ? -4.354 13.027 15.062 1.00 82.69 151 ALA A CA 1
ATOM 1160 C C . ALA A 1 151 ? -4.105 13.682 16.428 1.00 82.69 151 ALA A C 1
ATOM 1162 O O . ALA A 1 151 ? -3.473 13.095 17.310 1.00 82.69 151 ALA A O 1
ATOM 1163 N N . GLU A 1 152 ? -4.609 14.900 16.617 1.00 81.38 152 GLU A N 1
ATOM 1164 C CA . GLU A 1 152 ? -4.696 15.503 17.948 1.00 81.38 152 GLU A CA 1
ATOM 1165 C C . GLU A 1 152 ? -6.043 15.127 18.583 1.00 81.38 152 GLU A C 1
ATOM 1167 O O . GLU A 1 152 ? -7.078 15.198 17.907 1.00 81.38 152 GLU A O 1
ATOM 1172 N N . PRO A 1 153 ? -6.080 14.766 19.878 1.00 73.38 153 PRO A N 1
ATOM 1173 C CA . PRO A 1 153 ? -7.333 14.673 20.609 1.00 73.38 153 PRO A CA 1
ATOM 1174 C C . PRO A 1 153 ? -8.101 15.994 20.521 1.00 73.38 153 PRO A C 1
ATOM 1176 O O . PRO A 1 153 ? -7.516 17.078 20.595 1.00 73.38 153 PRO A O 1
ATOM 1179 N N . SER A 1 154 ? -9.425 15.907 20.377 1.00 70.31 154 SER A N 1
ATOM 1180 C CA . SER A 1 154 ? -10.278 17.095 20.369 1.00 70.31 154 SER A CA 1
ATOM 1181 C C . SER A 1 154 ? -10.042 17.917 21.635 1.00 70.31 154 SER A C 1
ATOM 1183 O O . SER A 1 154 ? -10.142 17.398 22.745 1.00 70.31 154 SER A O 1
ATOM 1185 N N . LYS A 1 155 ? -9.772 19.213 21.461 1.00 66.06 155 LYS A N 1
ATOM 1186 C CA . LYS A 1 155 ? -9.727 20.192 22.551 1.00 66.06 155 LYS A CA 1
ATOM 1187 C C . LYS A 1 155 ? -11.175 20.500 22.933 1.00 66.06 155 LYS A C 1
ATOM 1189 O O . LYS A 1 155 ? -11.789 21.366 22.317 1.00 66.06 155 LYS A O 1
ATOM 1194 N N . ILE A 1 156 ? -11.748 19.705 23.835 1.00 56.75 156 ILE A N 1
ATOM 1195 C CA . ILE A 1 156 ? -13.012 20.045 24.507 1.00 56.75 156 ILE A CA 1
ATOM 1196 C C . ILE A 1 156 ? -12.692 21.016 25.640 1.00 56.75 156 ILE A C 1
ATOM 1198 O O . ILE A 1 156 ? -11.731 20.728 26.389 1.00 56.75 156 ILE A O 1
#